Protein AF-A0A352SCY5-F1 (afdb_monomer)

Sequence (38 aa):
CRVCPRQDCVQRAFPPAGKSIVIDSNTESLVSYRFAKD

Mean predicted aligned error: 2.49 Å

pLDDT: mean 93.39, std 5.81, range [68.56, 97.75]

Radius of gyration: 9.45 Å; Cα contacts (8 Å, |Δi|>4): 47; chains: 1; bounding box: 21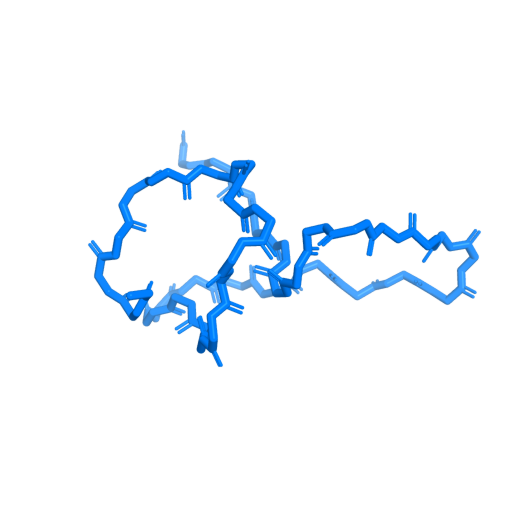×21×17 Å

Secondary structure (DSSP, 8-state):
-TT---SS-TT--SPPTTPPB---TT---SSSS-B---

Solvent-accessible surface area (backbone atoms only — not comparable to full-atom values): 2602 Å² total; per-residue (Å²): 71,42,86,51,86,72,73,86,40,61,82,39,86,48,58,42,66,97,55,65,65,68,81,59,96,90,63,88,70,74,42,48,67,39,52,78,81,134

Nearest PDB structures (foldseek):
  6cyj-assembly1_B  TM=9.401E-01  e=1.111E-02  Mycobacterium tuberculosis H37Rv
  6cyy-assembly1_A  TM=8.916E-01  e=1.111E-02  Mycobacterium tuberculosis H37Rv
  6cz6-assembly1_B  TM=9.117E-01  e=2.005E-02  Mycobacterium tuberculosis H37Rv

Structure (mmCIF, N/CA/C/O backbone):
data_AF-A0A352SCY5-F1
#
_entry.id   AF-A0A352SCY5-F1
#
loop_
_atom_site.group_PDB
_atom_site.id
_atom_site.type_symbol
_atom_site.label_atom_id
_atom_site.label_alt_id
_atom_site.label_comp_id
_atom_site.label_asym_id
_atom_site.label_entity_id
_atom_site.label_seq_id
_atom_site.pdbx_PDB_ins_code
_atom_site.Cartn_x
_atom_site.Cartn_y
_atom_site.Cartn_z
_atom_site.occupancy
_atom_site.B_iso_or_equiv
_atom_site.auth_seq_id
_atom_site.auth_comp_id
_atom_site.auth_asym_id
_atom_site.auth_atom_id
_atom_site.pdbx_PDB_model_num
ATOM 1 N N . CYS A 1 1 ? -4.220 6.950 4.207 1.00 82.56 1 CYS A N 1
ATOM 2 C CA . CYS A 1 1 ? -4.209 5.584 3.635 1.00 82.56 1 CYS A CA 1
ATOM 3 C C . CYS A 1 1 ? -5.263 4.672 4.258 1.00 82.56 1 CYS A C 1
ATOM 5 O O . CYS A 1 1 ? -6.044 4.133 3.488 1.00 82.56 1 CYS A O 1
ATOM 7 N N . ARG A 1 2 ? -5.350 4.570 5.602 1.00 96.00 2 ARG A N 1
ATOM 8 C CA . ARG A 1 2 ? -6.348 3.714 6.277 1.00 96.00 2 ARG A CA 1
ATOM 9 C C . ARG A 1 2 ? -7.804 3.975 5.850 1.00 96.00 2 ARG A C 1
ATOM 11 O O . ARG A 1 2 ? -8.527 3.026 5.625 1.00 96.00 2 ARG A O 1
ATOM 18 N N . VAL A 1 3 ? -8.224 5.227 5.663 1.00 94.69 3 VAL A N 1
ATOM 19 C CA . VAL A 1 3 ? -9.595 5.572 5.205 1.00 94.69 3 VAL A CA 1
ATOM 20 C C . VAL A 1 3 ? -9.636 6.160 3.788 1.00 94.69 3 VAL A C 1
ATOM 22 O O . VAL A 1 3 ? -10.622 6.758 3.377 1.00 94.69 3 VAL A O 1
ATOM 25 N N . CYS A 1 4 ? -8.528 6.077 3.043 1.00 94.06 4 CYS A N 1
ATOM 26 C CA . CYS A 1 4 ? -8.424 6.737 1.741 1.00 94.06 4 CYS A CA 1
ATOM 27 C C . CYS A 1 4 ? -9.114 5.897 0.653 1.00 94.06 4 CYS A C 1
ATOM 29 O O . CYS A 1 4 ? -8.756 4.726 0.518 1.00 94.06 4 CYS A O 1
ATOM 31 N N . PRO A 1 5 ? -10.005 6.487 -0.167 1.00 91.31 5 PRO A N 1
ATOM 32 C CA . PRO A 1 5 ? -10.774 5.743 -1.165 1.00 91.31 5 PRO A CA 1
ATOM 33 C C . PRO A 1 5 ? -10.011 5.496 -2.473 1.00 91.31 5 PRO A C 1
ATOM 35 O O . PRO A 1 5 ? -10.428 4.675 -3.283 1.00 91.31 5 PRO A O 1
ATOM 38 N N . ARG A 1 6 ? -8.904 6.215 -2.718 1.00 95.12 6 ARG A N 1
ATOM 39 C CA . ARG A 1 6 ? -8.101 6.036 -3.939 1.00 95.12 6 ARG A CA 1
ATOM 40 C C . ARG A 1 6 ? -7.593 4.602 -3.991 1.00 95.12 6 ARG A C 1
ATOM 42 O O . ARG A 1 6 ? -7.132 4.120 -2.959 1.00 95.12 6 ARG A O 1
ATOM 49 N N . GLN A 1 7 ? -7.606 3.964 -5.155 1.00 93.25 7 GLN A N 1
ATOM 50 C CA . GLN A 1 7 ? -7.076 2.607 -5.328 1.00 93.25 7 GLN A CA 1
ATOM 51 C C . GLN A 1 7 ? -5.611 2.647 -5.767 1.00 93.25 7 GLN A C 1
ATOM 53 O O . GLN A 1 7 ? -4.753 2.107 -5.070 1.00 93.25 7 GLN A O 1
ATOM 58 N N . ASP A 1 8 ? -5.298 3.464 -6.770 1.00 95.00 8 ASP A N 1
ATOM 59 C CA . ASP A 1 8 ? -3.983 3.480 -7.427 1.00 95.00 8 ASP A CA 1
ATOM 60 C C . ASP A 1 8 ? -3.048 4.570 -6.880 1.00 95.00 8 ASP A C 1
ATOM 62 O O . ASP A 1 8 ? -2.450 5.363 -7.603 1.00 95.00 8 ASP A O 1
ATOM 66 N N . CYS A 1 9 ? -2.950 4.659 -5.553 1.00 96.31 9 CYS A N 1
ATOM 67 C CA . CYS A 1 9 ? -2.074 5.626 -4.894 1.00 96.31 9 CYS A CA 1
ATOM 68 C C . CYS A 1 9 ? -0.677 5.028 -4.679 1.00 96.31 9 CYS A C 1
ATOM 70 O O . CYS A 1 9 ? -0.474 4.279 -3.723 1.00 96.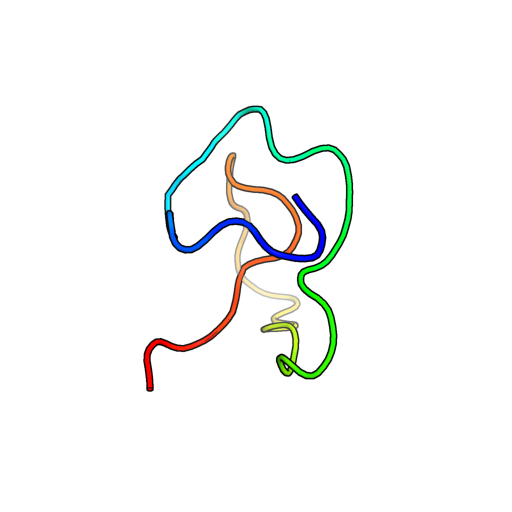31 9 CYS A O 1
ATOM 72 N N . VAL A 1 10 ? 0.294 5.400 -5.518 1.00 97.38 10 VAL A N 1
ATOM 73 C CA . VAL A 1 10 ? 1.699 4.950 -5.393 1.00 97.38 10 VAL A CA 1
ATOM 74 C C . VAL A 1 10 ? 2.369 5.406 -4.092 1.00 97.38 10 VAL A C 1
ATOM 76 O O . VAL A 1 10 ? 3.295 4.771 -3.612 1.00 97.38 10 VAL A O 1
ATOM 79 N N . GLN A 1 11 ? 1.849 6.458 -3.453 1.00 97.38 11 GLN A N 1
ATOM 80 C CA . GLN A 1 11 ? 2.349 6.956 -2.168 1.00 97.38 11 GLN A CA 1
ATOM 81 C C . GLN A 1 11 ? 1.610 6.344 -0.960 1.00 97.38 11 GLN A C 1
ATOM 83 O O . GLN A 1 11 ? 1.585 6.921 0.132 1.00 97.38 11 GLN A O 1
ATOM 88 N N . ARG A 1 12 ? 0.934 5.196 -1.122 1.00 97.06 12 ARG A N 1
ATOM 89 C CA . ARG A 1 12 ? 0.172 4.587 -0.024 1.00 97.06 12 ARG A CA 1
ATOM 90 C C . ARG A 1 12 ? 1.095 4.035 1.064 1.00 97.06 12 ARG A C 1
ATOM 92 O O . ARG A 1 12 ? 1.585 2.921 0.983 1.00 97.06 12 ARG A O 1
ATOM 99 N N . ALA A 1 13 ? 1.193 4.772 2.165 1.00 97.75 13 ALA A N 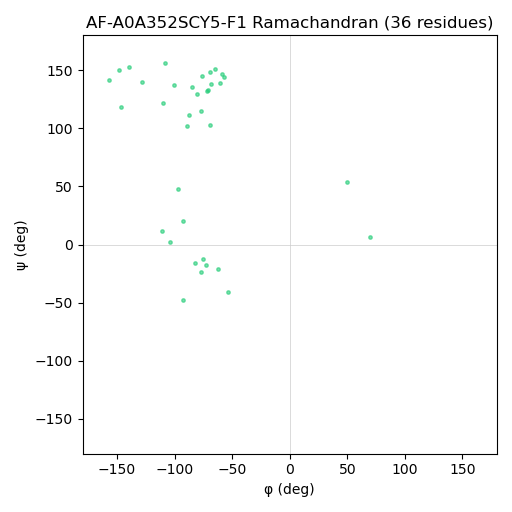1
ATOM 100 C CA . ALA A 1 13 ? 2.005 4.378 3.317 1.00 97.75 13 ALA A CA 1
ATOM 101 C C . ALA A 1 13 ? 1.401 3.287 4.236 1.00 97.75 13 ALA A C 1
ATOM 103 O O . ALA A 1 13 ? 2.150 2.615 4.933 1.00 97.75 13 ALA A O 1
ATOM 104 N N . PHE A 1 14 ? 0.072 3.096 4.272 1.00 97.75 14 PHE A N 1
ATOM 105 C CA . PHE A 1 14 ? -0.576 2.119 5.175 1.00 97.75 14 PHE A CA 1
ATOM 106 C C . PHE A 1 14 ? -1.721 1.353 4.489 1.00 97.75 14 PHE A C 1
ATOM 108 O O . PHE A 1 14 ? -2.377 1.933 3.617 1.00 97.75 14 PHE A O 1
ATOM 115 N N . PRO A 1 15 ? -2.044 0.120 4.921 1.00 95.94 15 PRO A N 1
ATOM 116 C CA . PRO A 1 15 ? -3.223 -0.599 4.445 1.00 95.94 15 PRO A CA 1
ATOM 117 C C . PRO A 1 15 ? -4.536 0.159 4.707 1.00 95.94 15 PRO A C 1
ATOM 119 O O . PRO A 1 15 ? -4.641 0.847 5.730 1.00 95.94 15 PRO A O 1
ATOM 122 N N . PRO A 1 16 ? -5.551 0.045 3.831 1.00 95.75 16 PRO A N 1
ATOM 123 C CA . PRO A 1 16 ? -6.896 0.529 4.121 1.00 95.75 16 PRO A CA 1
ATOM 124 C C . PRO A 1 16 ? -7.565 -0.306 5.227 1.00 95.75 16 PRO A C 1
ATOM 126 O O . PRO A 1 16 ? -7.464 -1.528 5.256 1.00 95.75 16 PRO A O 1
ATOM 129 N N . ALA A 1 17 ? -8.259 0.354 6.148 1.00 96.00 17 ALA A N 1
ATOM 130 C CA . ALA A 1 17 ? -8.956 -0.276 7.258 1.00 96.00 17 ALA A CA 1
ATOM 131 C C . ALA A 1 17 ? -10.193 -1.031 6.756 1.00 96.00 17 ALA A C 1
ATOM 133 O O . ALA A 1 17 ? -10.975 -0.497 5.972 1.00 96.00 17 ALA A O 1
ATOM 134 N N . GLY A 1 18 ? -10.360 -2.272 7.216 1.00 93.44 18 GLY A N 1
ATOM 135 C CA . GLY A 1 18 ? -11.502 -3.116 6.853 1.00 93.44 18 GLY A CA 1
ATOM 136 C C . GLY A 1 18 ? -11.514 -3.594 5.398 1.00 93.44 18 GLY A C 1
ATOM 137 O O . GLY A 1 18 ? -12.490 -4.210 4.985 1.00 93.44 18 GLY A O 1
ATOM 138 N N . LYS A 1 19 ? -10.458 -3.331 4.614 1.00 92.75 19 LYS A N 1
ATOM 139 C CA . LYS A 1 19 ? -10.317 -3.850 3.249 1.00 92.75 19 LYS A CA 1
ATOM 140 C C . LYS A 1 19 ? -9.379 -5.047 3.232 1.00 92.75 19 LYS A C 1
ATOM 142 O O . LYS A 1 19 ? -8.323 -5.017 3.862 1.00 92.75 19 LYS A O 1
ATOM 147 N N . SER A 1 20 ? -9.755 -6.074 2.476 1.00 94.12 20 SER A N 1
ATOM 148 C CA . SER A 1 20 ? -8.864 -7.201 2.209 1.00 94.12 20 SER A CA 1
ATOM 149 C C . SER A 1 20 ? -7.749 -6.767 1.259 1.00 94.12 20 SER A C 1
ATOM 151 O O . SER A 1 20 ? -8.007 -6.113 0.244 1.00 94.12 20 SER A O 1
ATOM 153 N N . ILE A 1 21 ? -6.510 -7.112 1.604 1.00 93.94 21 ILE A N 1
ATOM 154 C CA . ILE A 1 21 ? -5.337 -6.819 0.781 1.00 93.94 21 ILE A CA 1
ATOM 155 C C . ILE A 1 21 ? -5.186 -7.932 -0.253 1.00 93.94 21 ILE A C 1
ATOM 157 O O . ILE A 1 21 ? -5.280 -9.113 0.073 1.00 93.94 21 ILE A O 1
ATOM 161 N N . VAL A 1 22 ? -4.915 -7.551 -1.497 1.00 94.19 22 VAL A N 1
ATOM 162 C CA . VAL A 1 22 ? -4.589 -8.495 -2.566 1.00 94.19 22 VAL A CA 1
ATOM 163 C C . VAL A 1 22 ? -3.145 -8.956 -2.383 1.00 94.19 22 VAL A C 1
ATOM 165 O O . VAL A 1 22 ? -2.216 -8.152 -2.497 1.00 94.19 22 VAL A O 1
ATOM 168 N N . ILE A 1 23 ? -2.970 -10.246 -2.099 1.00 92.88 23 ILE A N 1
ATOM 169 C CA . ILE A 1 23 ? -1.670 -10.912 -1.981 1.00 92.88 23 ILE A CA 1
ATOM 170 C C . ILE A 1 23 ? -1.523 -11.847 -3.179 1.00 92.88 23 ILE A C 1
ATOM 172 O O . ILE A 1 23 ? -2.356 -12.726 -3.379 1.00 92.88 23 ILE A O 1
ATOM 176 N N . ASP A 1 24 ? -0.471 -11.650 -3.965 1.00 94.56 24 ASP A N 1
ATOM 177 C CA . ASP A 1 24 ? -0.159 -12.457 -5.142 1.00 94.56 24 ASP A CA 1
ATOM 178 C C . ASP A 1 24 ? 1.363 -12.541 -5.287 1.00 94.56 24 ASP A C 1
ATOM 180 O O . ASP A 1 24 ? 2.035 -11.519 -5.415 1.00 94.56 24 ASP A O 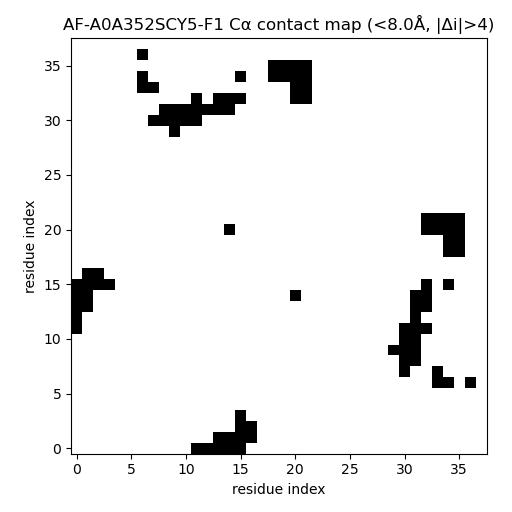1
ATOM 184 N N . SER A 1 25 ? 1.905 -13.758 -5.215 1.00 96.25 25 SER A N 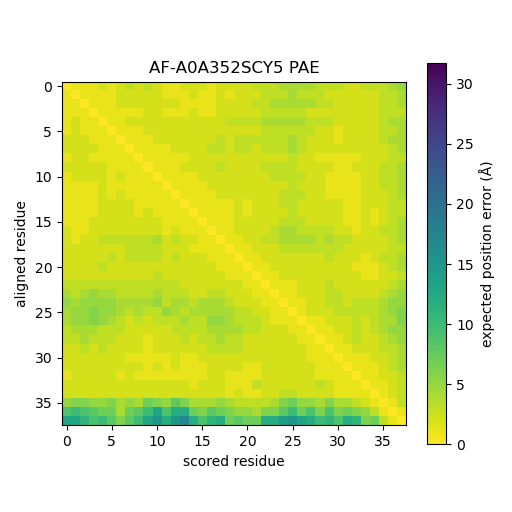1
ATOM 185 C CA . SER A 1 25 ? 3.349 -14.016 -5.257 1.00 96.25 25 SER A CA 1
ATOM 186 C C . SER A 1 25 ? 3.952 -13.891 -6.653 1.00 96.25 25 SER A C 1
ATOM 188 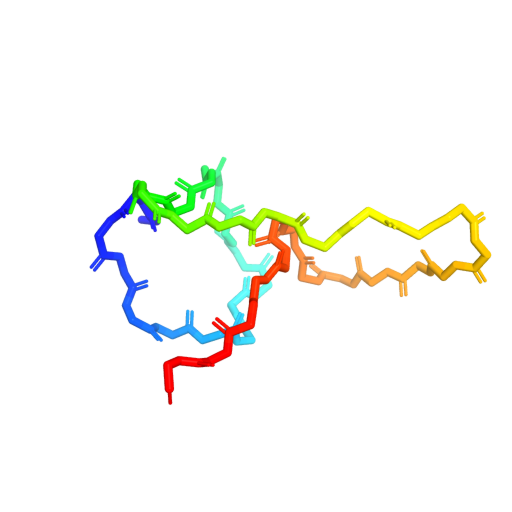O O . SER A 1 25 ? 5.171 -13.884 -6.779 1.00 96.25 25 SER A O 1
ATOM 190 N N . ASN A 1 26 ? 3.120 -13.830 -7.694 1.00 97.38 26 ASN A N 1
ATOM 191 C CA . ASN A 1 26 ? 3.560 -13.779 -9.085 1.00 97.38 26 ASN A CA 1
ATOM 192 C C . ASN A 1 26 ? 3.429 -12.375 -9.692 1.00 97.38 26 ASN A C 1
ATOM 194 O O . ASN A 1 26 ? 3.704 -12.207 -10.879 1.00 97.38 26 ASN A 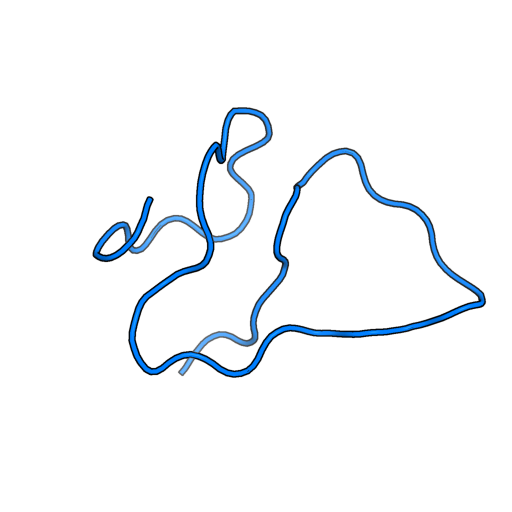O 1
ATOM 198 N N . THR A 1 27 ? 2.991 -11.371 -8.919 1.00 94.12 27 THR A N 1
ATOM 199 C CA . THR A 1 27 ? 2.838 -9.998 -9.415 1.00 94.12 27 THR A CA 1
ATOM 200 C C . THR A 1 27 ? 3.521 -8.961 -8.538 1.00 94.12 27 THR A C 1
ATOM 202 O O . THR A 1 27 ? 3.431 -8.972 -7.312 1.00 94.12 27 THR A O 1
ATOM 205 N N . GLU A 1 28 ? 4.147 -7.990 -9.199 1.00 94.19 28 GLU A N 1
A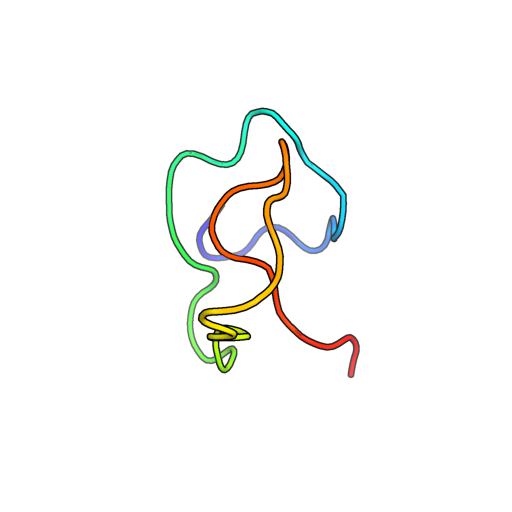TOM 206 C CA . GLU A 1 28 ? 4.711 -6.795 -8.576 1.00 94.19 28 GLU A CA 1
ATOM 207 C C . GLU A 1 28 ? 3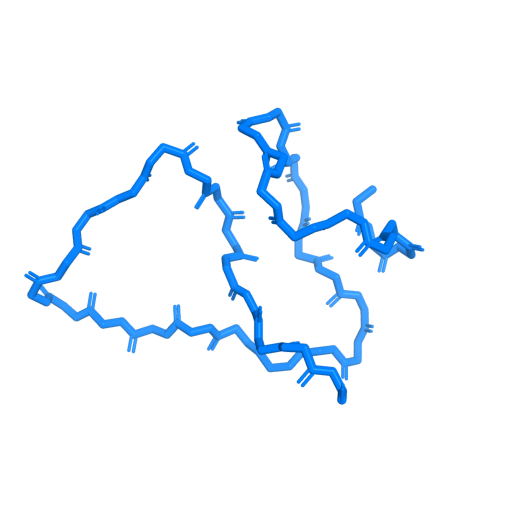.874 -5.559 -8.923 1.00 94.19 28 GLU A C 1
ATOM 209 O O . GLU A 1 28 ? 3.138 -5.524 -9.911 1.00 94.19 28 GLU A O 1
ATOM 214 N N . SER A 1 29 ? 3.943 -4.532 -8.076 1.00 93.75 29 SER A N 1
ATOM 215 C CA . SER A 1 29 ? 3.183 -3.294 -8.251 1.00 93.75 29 SER A CA 1
ATOM 216 C C . SER A 1 29 ? 3.851 -2.136 -7.518 1.00 93.75 29 SER A C 1
ATOM 218 O O . SER A 1 29 ? 4.285 -2.287 -6.378 1.00 93.75 29 SER A O 1
ATOM 220 N N . LEU A 1 30 ? 3.839 -0.949 -8.133 1.00 96.38 30 LEU A N 1
ATOM 221 C CA . LEU A 1 30 ? 4.260 0.304 -7.489 1.00 96.38 30 LEU A CA 1
ATOM 222 C C . LEU A 1 30 ? 3.253 0.804 -6.443 1.00 96.38 30 LEU A C 1
ATOM 224 O O . LEU A 1 30 ? 3.571 1.641 -5.603 1.00 96.38 30 LEU A O 1
ATOM 228 N N . VAL A 1 31 ? 2.017 0.311 -6.493 1.00 95.94 31 VAL A N 1
ATOM 229 C CA . VAL A 1 31 ? 0.985 0.623 -5.505 1.00 95.94 31 VAL A CA 1
ATOM 230 C C . VAL A 1 31 ? 1.094 -0.368 -4.353 1.00 95.94 31 VAL A C 1
ATOM 232 O O . VAL A 1 31 ? 0.776 -1.549 -4.515 1.00 95.94 31 VAL A O 1
ATOM 235 N N . SER A 1 32 ? 1.506 0.118 -3.183 1.00 96.56 32 SER A N 1
ATOM 236 C CA . SER A 1 32 ? 1.509 -0.666 -1.946 1.00 96.56 32 SER A CA 1
ATOM 237 C C . SER A 1 32 ? 0.084 -0.947 -1.455 1.00 96.56 32 SER A C 1
ATOM 239 O O . SER A 1 32 ? -0.819 -0.124 -1.626 1.00 96.56 32 SER A O 1
ATOM 241 N N . TYR A 1 33 ? -0.103 -2.095 -0.795 1.00 96.06 33 TYR A N 1
ATOM 242 C CA . TYR A 1 33 ? -1.364 -2.526 -0.170 1.00 96.06 33 TYR A CA 1
ATOM 243 C C . TYR A 1 33 ? -2.587 -2.423 -1.100 1.00 96.06 33 TYR A C 1
ATOM 245 O O . TYR A 1 33 ? -3.582 -1.777 -0.761 1.00 96.06 33 TYR A O 1
ATOM 253 N N . ARG A 1 34 ? -2.501 -3.037 -2.289 1.00 95.19 34 ARG A N 1
ATOM 254 C CA . ARG A 1 34 ? -3.622 -3.140 -3.239 1.00 95.19 34 ARG A CA 1
ATOM 255 C C . ARG A 1 34 ? -4.830 -3.813 -2.580 1.00 95.19 34 ARG A C 1
ATOM 257 O O . ARG A 1 34 ? -4.668 -4.731 -1.782 1.00 95.19 34 ARG A O 1
ATOM 264 N N . PHE A 1 35 ? -6.030 -3.364 -2.928 1.00 94.12 35 PHE A N 1
ATOM 265 C CA . PHE A 1 35 ? -7.296 -3.866 -2.391 1.00 94.12 35 PHE A CA 1
ATOM 266 C C . PHE A 1 35 ? -8.391 -3.757 -3.456 1.00 94.12 35 PHE A C 1
ATOM 268 O O . PHE A 1 35 ? -8.340 -2.865 -4.307 1.00 94.12 35 PHE A O 1
ATOM 275 N N . ALA A 1 36 ? -9.367 -4.665 -3.411 1.00 84.06 36 ALA A N 1
ATOM 276 C CA . ALA A 1 36 ? -10.500 -4.655 -4.333 1.00 84.06 36 ALA A CA 1
ATOM 277 C C . ALA A 1 36 ? -11.376 -3.407 -4.133 1.00 84.06 36 ALA A C 1
ATOM 279 O O . ALA A 1 36 ? -11.437 -2.846 -3.034 1.00 84.06 36 ALA A O 1
ATOM 280 N N . LYS A 1 37 ? -12.036 -2.965 -5.209 1.00 77.00 37 LYS A N 1
ATOM 281 C CA . LYS A 1 37 ? -13.102 -1.962 -5.105 1.00 77.00 37 LYS A CA 1
ATOM 282 C C . LYS A 1 37 ? -14.347 -2.660 -4.568 1.00 77.00 37 LYS A C 1
ATOM 284 O O . LYS A 1 37 ? -14.542 -3.832 -4.886 1.00 77.00 37 LYS A O 1
ATOM 289 N N . ASP A 1 38 ? -15.127 -1.952 -3.759 1.00 68.56 38 ASP A N 1
ATOM 290 C CA . ASP A 1 38 ? -16.481 -2.402 -3.419 1.00 68.56 38 ASP A CA 1
ATOM 291 C C . ASP A 1 38 ? -17.372 -2.430 -4.666 1.00 68.56 38 ASP A C 1
ATOM 293 O O . ASP A 1 38 ? -17.162 -1.557 -5.549 1.00 68.56 38 ASP A O 1
#

Foldseek 3Di:
DQCDQDQQDLPDPDAHHPFDFDDDPVDDDSRPRGGDHD